Protein AF-A0A7Y4C2F6-F1 (afdb_monomer)

Mean predicted aligned error: 6.27 Å

Radius of gyration: 14.63 Å; Cα contacts (8 Å, |Δi|>4): 208; chains: 1; bounding box: 46×34×41 Å

Solvent-accessible surface area (backbone atoms only — not comparable to full-atom values): 7487 Å² total; per-residue (Å²): 112,49,20,64,49,8,32,52,36,36,67,29,96,86,58,30,43,40,13,22,10,31,39,57,50,38,24,89,56,66,64,58,51,72,65,39,38,65,39,26,62,62,20,31,97,32,53,20,77,97,28,25,26,15,17,50,52,30,38,35,59,64,59,70,42,70,67,60,34,51,51,40,48,52,54,48,21,72,74,54,77,39,58,36,25,81,66,30,70,75,45,94,62,50,69,53,53,51,16,20,49,29,31,48,63,43,45,83,75,48,81,77,51,60,76,78,42,63,69,60,49,59,56,43,59,63,48,42,55,77,36,40,83,71,81,74,79,71,77,83,127

Secondary structure (DSSP, 8-state):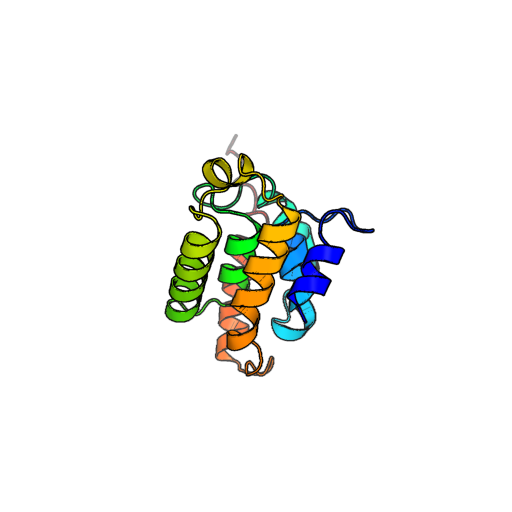
-HHHHHHHHBTSTT-B-HHHHHHHHHHHHH---HHHHHHGGGGGGGTSGGGB-HHHHHHHHHH--HHHHHHHHHHHHHHHS-SBHHHHTTSSS-HHHHHHHHHHHHGGGTTT--TT-HHHHHHHHHHHHHHSPPP--PPP-

Structure (mmCIF, N/CA/C/O backbone):
data_AF-A0A7Y4C2F6-F1
#
_entry.id   AF-A0A7Y4C2F6-F1
#
loop_
_atom_site.group_PDB
_atom_site.id
_atom_site.type_symbol
_atom_site.label_atom_id
_atom_site.label_alt_id
_atom_site.label_comp_id
_atom_site.label_asym_id
_atom_site.label_entity_id
_atom_site.label_seq_id
_atom_site.pdbx_PDB_ins_code
_atom_site.Cartn_x
_atom_site.Cartn_y
_atom_site.Cartn_z
_atom_site.occupancy
_atom_site.B_iso_or_equiv
_atom_site.auth_seq_id
_atom_site.auth_comp_id
_atom_site.auth_asym_id
_atom_site.auth_atom_id
_atom_site.pdbx_PDB_model_num
ATOM 1 N N . MET A 1 1 ? -8.280 -15.237 -1.600 1.00 86.19 1 MET A N 1
ATOM 2 C CA . MET A 1 1 ? -8.562 -13.898 -1.047 1.00 86.19 1 MET A CA 1
ATOM 3 C C . MET A 1 1 ? -7.257 -13.212 -0.712 1.00 86.19 1 MET A C 1
ATOM 5 O O . MET A 1 1 ? -6.539 -13.663 0.184 1.00 86.19 1 MET A O 1
ATOM 9 N N . LYS A 1 2 ? -6.957 -12.138 -1.437 1.00 93.94 2 LYS A N 1
ATOM 10 C CA . LYS A 1 2 ? -5.720 -11.362 -1.297 1.00 93.94 2 LYS A CA 1
ATOM 11 C C . LYS A 1 2 ? -5.589 -10.688 0.065 1.00 93.94 2 LYS A C 1
ATOM 13 O O . LYS A 1 2 ? -4.483 -10.590 0.584 1.00 93.94 2 LYS A O 1
ATOM 18 N N . SER A 1 3 ? -6.709 -10.355 0.705 1.00 96.44 3 SER A N 1
ATOM 19 C CA . SER A 1 3 ? -6.760 -9.841 2.081 1.00 96.44 3 SER A CA 1
ATOM 20 C C . SER A 1 3 ? -6.035 -10.732 3.097 1.00 96.44 3 SER A C 1
ATOM 22 O O . SER A 1 3 ? -5.138 -10.269 3.800 1.00 96.44 3 SER A O 1
ATOM 24 N N . LYS A 1 4 ? -6.363 -12.031 3.141 1.00 97.12 4 LYS A N 1
ATOM 25 C CA . LYS A 1 4 ? -5.725 -13.007 4.045 1.00 97.12 4 LYS A CA 1
ATOM 26 C C . LYS A 1 4 ? -4.244 -13.199 3.724 1.00 97.12 4 LYS A C 1
ATOM 28 O O . LYS A 1 4 ? -3.431 -13.342 4.632 1.00 97.12 4 LYS A O 1
ATOM 33 N N . GLN A 1 5 ? -3.899 -13.201 2.438 1.00 97.12 5 GLN A N 1
ATOM 34 C CA . GLN A 1 5 ? -2.524 -13.385 1.988 1.00 97.12 5 GLN A CA 1
ATOM 35 C C . GLN A 1 5 ? -1.643 -12.183 2.362 1.00 97.12 5 GLN A C 1
ATOM 37 O O . GLN A 1 5 ? -0.596 -12.371 2.974 1.00 97.12 5 GLN A O 1
ATOM 42 N N . ALA A 1 6 ? -2.101 -10.957 2.093 1.00 97.75 6 ALA A N 1
ATOM 43 C CA . ALA A 1 6 ? -1.409 -9.734 2.497 1.00 97.75 6 ALA A CA 1
ATOM 44 C C . ALA A 1 6 ? -1.256 -9.661 4.020 1.00 97.75 6 ALA A C 1
ATOM 46 O O . ALA A 1 6 ? -0.163 -9.423 4.529 1.00 97.75 6 ALA A O 1
ATOM 47 N N . ALA A 1 7 ? -2.327 -9.955 4.765 1.00 97.56 7 ALA A N 1
ATOM 48 C CA . ALA A 1 7 ? -2.265 -10.000 6.218 1.00 97.56 7 ALA A CA 1
ATOM 49 C C . ALA A 1 7 ? -1.241 -11.024 6.720 1.00 97.56 7 ALA A C 1
ATOM 51 O O . ALA A 1 7 ? -0.579 -10.736 7.706 1.00 97.56 7 ALA A O 1
ATOM 52 N N . LYS A 1 8 ? -1.077 -12.183 6.065 1.00 97.94 8 LYS A N 1
ATOM 53 C CA . LYS A 1 8 ? -0.061 -13.189 6.423 1.00 97.94 8 LYS A CA 1
ATOM 54 C C . LYS A 1 8 ? 1.365 -12.690 6.170 1.00 97.94 8 LYS A C 1
ATOM 56 O O . LYS A 1 8 ? 2.227 -12.917 7.011 1.00 97.94 8 LYS A O 1
ATOM 61 N N . TYR A 1 9 ? 1.605 -12.011 5.048 1.00 98.12 9 TYR A N 1
ATOM 62 C CA . TYR A 1 9 ? 2.923 -11.458 4.720 1.00 98.12 9 TYR A CA 1
ATOM 63 C C . TYR A 1 9 ? 3.358 -10.353 5.687 1.00 98.12 9 TYR A C 1
ATOM 65 O O . TYR A 1 9 ? 4.545 -10.229 5.980 1.00 98.12 9 TYR A O 1
ATOM 73 N N . PHE A 1 10 ? 2.417 -9.568 6.219 1.00 97.88 10 PHE A N 1
ATOM 74 C CA . PHE A 1 10 ? 2.731 -8.510 7.177 1.00 97.88 10 PHE A CA 1
ATOM 75 C C . PHE A 1 10 ? 3.346 -9.068 8.469 1.00 97.88 10 PHE A C 1
ATOM 77 O O . PHE A 1 10 ? 2.695 -9.820 9.207 1.00 97.88 10 PHE A O 1
ATOM 84 N N . HIS A 1 11 ? 4.599 -8.680 8.734 1.00 96.06 11 HIS A N 1
ATOM 85 C CA . HIS A 1 11 ? 5.447 -9.250 9.788 1.00 96.06 11 HIS A CA 1
ATOM 86 C C . HIS A 1 11 ? 5.421 -10.794 9.786 1.00 96.06 11 HIS A C 1
ATOM 88 O O . HIS A 1 11 ? 5.381 -11.421 10.844 1.00 96.06 11 HIS A O 1
ATOM 94 N N . GLY A 1 12 ? 5.340 -11.389 8.590 1.00 96.00 12 GLY A N 1
ATOM 95 C CA . GLY A 1 12 ? 5.452 -12.827 8.366 1.00 96.00 12 GLY A CA 1
ATOM 96 C C . GLY A 1 12 ? 6.910 -13.285 8.363 1.00 96.00 12 GLY A C 1
ATOM 97 O O . GLY A 1 12 ? 7.777 -12.624 8.930 1.00 96.00 12 GLY A O 1
ATOM 98 N N . GLU A 1 13 ? 7.181 -14.401 7.691 1.00 95.19 13 GLU A N 1
ATOM 99 C CA . GLU A 1 13 ? 8.512 -15.021 7.620 1.00 95.19 13 GLU A CA 1
ATOM 100 C C . GLU A 1 13 ? 9.581 -14.066 7.068 1.00 95.19 13 GLU A C 1
ATOM 102 O O . GLU A 1 13 ? 10.681 -13.975 7.604 1.00 95.19 13 GLU A O 1
ATOM 107 N N . GLU A 1 14 ? 9.232 -13.281 6.051 1.00 94.56 14 GLU A N 1
ATOM 108 C CA . GLU A 1 14 ? 10.133 -12.329 5.404 1.00 94.56 14 GLU A CA 1
ATOM 109 C C . GLU A 1 14 ? 10.222 -10.974 6.130 1.00 94.56 14 GLU A C 1
ATOM 111 O O . GLU A 1 14 ? 10.965 -10.089 5.704 1.00 94.56 14 GLU A O 1
ATOM 116 N N . GLY A 1 15 ? 9.452 -10.773 7.207 1.00 96.25 15 GLY A N 1
ATOM 117 C CA . GLY A 1 15 ? 9.473 -9.533 7.991 1.00 96.25 15 GLY A CA 1
ATOM 118 C C . GLY A 1 15 ? 8.915 -8.304 7.261 1.00 96.25 15 GLY A C 1
ATOM 119 O O . GLY A 1 15 ? 9.272 -7.175 7.594 1.00 96.25 15 GLY A O 1
ATOM 120 N N . TYR A 1 16 ? 8.044 -8.496 6.267 1.00 98.00 16 TYR A N 1
ATOM 121 C CA . TYR A 1 16 ? 7.532 -7.403 5.441 1.00 98.00 16 TYR A CA 1
ATOM 122 C C . TYR A 1 16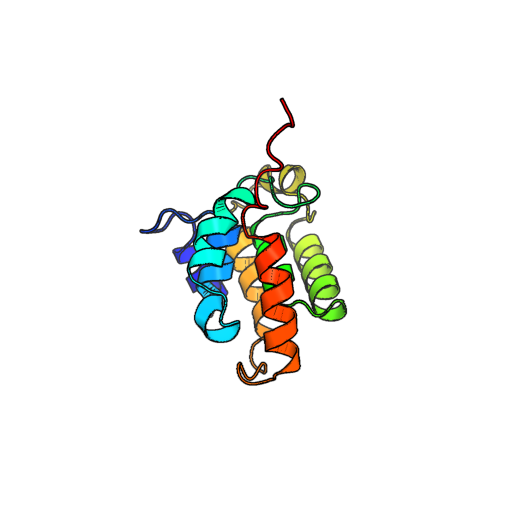 ? 6.735 -6.354 6.223 1.00 98.00 16 TYR A C 1
ATOM 124 O O . TYR A 1 16 ? 5.891 -6.677 7.065 1.00 98.00 16 TYR A O 1
ATOM 132 N N . ASN A 1 17 ? 6.937 -5.084 5.861 1.00 97.50 17 ASN A N 1
ATOM 133 C CA . ASN A 1 17 ? 6.107 -3.977 6.329 1.00 97.50 17 ASN A CA 1
ATOM 134 C C . ASN A 1 17 ? 4.726 -3.952 5.630 1.00 97.50 17 ASN A C 1
ATOM 136 O O . ASN A 1 17 ? 4.403 -4.799 4.794 1.00 97.50 17 ASN A O 1
ATOM 140 N N . CYS A 1 18 ? 3.896 -2.956 5.956 1.00 97.31 18 CYS A N 1
ATOM 141 C CA . CYS A 1 18 ? 2.543 -2.830 5.410 1.00 97.31 18 CYS A CA 1
ATOM 142 C C . CYS A 1 18 ? 2.481 -2.659 3.880 1.00 97.31 18 CYS A C 1
ATOM 144 O O . CYS A 1 18 ? 1.613 -3.257 3.251 1.00 97.31 18 CYS A O 1
ATOM 146 N N . ALA A 1 19 ? 3.392 -1.892 3.275 1.00 97.69 19 ALA A N 1
ATOM 147 C CA . ALA A 1 19 ? 3.446 -1.705 1.825 1.00 97.69 19 ALA A CA 1
ATOM 148 C C . ALA A 1 19 ? 3.923 -2.980 1.115 1.00 97.69 19 ALA A C 1
ATOM 150 O O . ALA A 1 19 ? 3.281 -3.471 0.187 1.00 97.69 19 ALA A O 1
ATOM 151 N N . GLN A 1 20 ? 5.017 -3.563 1.607 1.00 98.12 20 GLN A N 1
ATOM 152 C CA . GLN A 1 20 ? 5.615 -4.777 1.054 1.00 98.12 20 GLN A CA 1
ATOM 153 C C . GLN A 1 20 ? 4.641 -5.956 1.079 1.00 98.12 20 GLN A C 1
ATOM 155 O O . GLN A 1 20 ? 4.533 -6.685 0.098 1.00 98.12 20 GLN A O 1
ATOM 160 N N . ALA A 1 21 ? 3.885 -6.111 2.168 1.00 98.38 21 ALA A N 1
ATOM 161 C CA . ALA A 1 21 ? 2.906 -7.180 2.313 1.00 98.38 21 ALA A CA 1
ATOM 162 C C . ALA A 1 21 ? 1.790 -7.119 1.252 1.00 98.38 21 ALA A C 1
ATOM 164 O O . ALA A 1 21 ? 1.403 -8.153 0.703 1.00 98.38 21 ALA A O 1
ATOM 165 N N . VAL A 1 22 ? 1.296 -5.916 0.929 1.00 97.94 22 VAL A N 1
ATOM 166 C CA . VAL A 1 22 ? 0.281 -5.715 -0.120 1.00 97.94 22 VAL A CA 1
ATOM 167 C C . VAL A 1 22 ? 0.878 -5.952 -1.508 1.00 97.94 22 VAL A C 1
ATOM 169 O O . VAL A 1 22 ? 0.300 -6.709 -2.288 1.00 97.94 22 VAL A O 1
ATOM 172 N N . LEU A 1 23 ? 2.057 -5.388 -1.803 1.00 96.44 23 LEU A N 1
ATOM 173 C CA . LEU A 1 23 ? 2.746 -5.623 -3.080 1.00 96.44 23 LEU A CA 1
ATOM 174 C C . LEU A 1 23 ? 3.016 -7.114 -3.307 1.00 96.44 23 LEU A C 1
ATOM 176 O O . LEU A 1 23 ? 2.718 -7.637 -4.379 1.00 96.44 23 LEU A O 1
ATOM 180 N N . LYS A 1 24 ? 3.506 -7.821 -2.282 1.00 97.12 24 LYS A N 1
ATOM 181 C CA . LYS A 1 24 ? 3.785 -9.257 -2.356 1.00 97.12 24 LYS A CA 1
ATOM 182 C C . LYS A 1 24 ? 2.522 -10.078 -2.591 1.00 97.12 24 LYS A C 1
ATOM 184 O O . LYS A 1 24 ? 2.538 -10.998 -3.404 1.00 97.12 24 LYS A O 1
ATOM 189 N N . ALA A 1 25 ? 1.413 -9.730 -1.937 1.00 97.00 25 ALA A N 1
ATOM 190 C CA . ALA A 1 25 ? 0.138 -10.409 -2.157 1.00 97.00 25 ALA A CA 1
ATOM 191 C C . ALA A 1 25 ? -0.342 -10.297 -3.608 1.00 97.00 25 ALA A C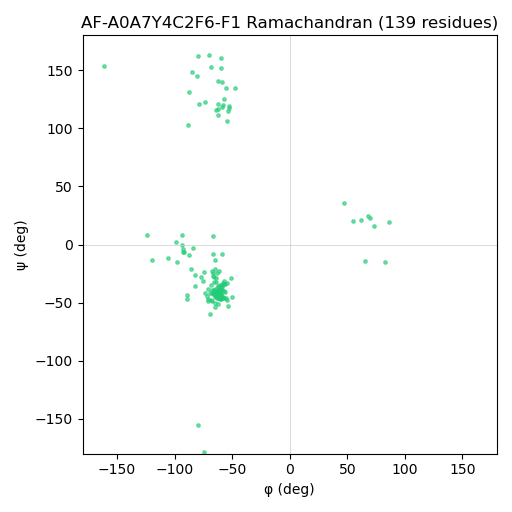 1
ATOM 193 O O . ALA A 1 25 ? -0.920 -11.250 -4.127 1.00 97.00 25 ALA A O 1
ATOM 194 N N . TYR A 1 26 ? -0.076 -9.173 -4.272 1.00 94.56 26 TYR A N 1
ATOM 195 C CA . TYR A 1 26 ? -0.495 -8.919 -5.650 1.00 94.56 26 TYR A CA 1
ATOM 196 C C . TYR A 1 26 ? 0.574 -9.162 -6.708 1.00 94.56 26 TYR A C 1
ATOM 198 O O . TYR A 1 26 ? 0.281 -8.988 -7.885 1.00 94.56 26 TYR A O 1
ATOM 206 N N . GLN A 1 27 ? 1.767 -9.615 -6.329 1.00 92.88 27 GLN A N 1
ATOM 207 C CA . GLN A 1 27 ? 2.898 -9.769 -7.239 1.00 92.88 27 GLN A CA 1
ATOM 208 C C . GLN A 1 27 ? 2.555 -10.540 -8.521 1.00 92.88 27 GLN A C 1
ATOM 210 O O . GLN A 1 27 ? 2.909 -10.106 -9.611 1.00 92.88 27 GLN A O 1
ATOM 215 N N . SER A 1 28 ? 1.836 -11.660 -8.408 1.00 89.50 28 SER A N 1
ATOM 216 C CA . SER A 1 28 ? 1.430 -12.473 -9.562 1.00 89.50 28 SER A CA 1
ATOM 217 C C . SER A 1 28 ? 0.429 -11.773 -10.487 1.00 89.50 28 SER A C 1
ATOM 219 O O . SER A 1 28 ? 0.361 -12.107 -11.660 1.00 89.50 28 SER A O 1
ATOM 221 N N . ASN A 1 29 ? -0.367 -10.840 -9.958 1.00 88.62 29 ASN A N 1
ATOM 222 C CA . ASN A 1 29 ? -1.412 -10.124 -10.694 1.00 88.62 29 ASN A CA 1
ATOM 223 C C . ASN A 1 29 ? -0.862 -8.852 -11.347 1.00 88.62 29 ASN A C 1
ATOM 225 O O . ASN A 1 29 ? -1.154 -8.563 -12.498 1.00 88.62 29 ASN A O 1
ATOM 229 N N . SER A 1 30 ? -0.052 -8.094 -10.610 1.00 84.19 30 SER A N 1
ATOM 230 C CA . SER A 1 30 ? 0.529 -6.835 -11.080 1.00 84.19 30 SER A CA 1
ATOM 231 C C . SER A 1 30 ? 1.823 -7.040 -11.871 1.00 84.19 30 SER A C 1
ATOM 233 O O . SER A 1 30 ? 2.255 -6.170 -12.625 1.00 84.19 30 SER A O 1
ATOM 235 N N . GLY A 1 31 ? 2.483 -8.185 -11.687 1.00 85.69 31 GLY A N 1
ATOM 236 C CA . GLY A 1 31 ? 3.820 -8.463 -12.203 1.00 85.69 31 GLY A CA 1
ATOM 237 C C . GLY A 1 31 ? 4.897 -7.527 -11.642 1.00 85.69 31 GLY A C 1
ATOM 238 O O . GLY A 1 31 ? 5.941 -7.365 -12.270 1.00 85.69 31 GLY A O 1
ATOM 239 N N . MET A 1 32 ? 4.642 -6.901 -10.486 1.00 87.06 32 MET A N 1
ATOM 240 C CA . MET A 1 32 ? 5.640 -6.100 -9.773 1.00 87.06 32 MET A CA 1
ATOM 241 C C . MET A 1 32 ? 6.889 -6.940 -9.504 1.00 87.06 32 MET A C 1
ATOM 243 O O . MET A 1 32 ? 6.808 -8.094 -9.068 1.00 87.06 32 MET A O 1
ATOM 247 N N . SER A 1 33 ? 8.054 -6.363 -9.758 1.00 91.06 33 SER A N 1
ATOM 248 C CA . SER A 1 33 ? 9.318 -7.056 -9.571 1.00 91.06 33 SER A CA 1
ATOM 249 C C . SER A 1 33 ? 9.601 -7.313 -8.086 1.00 91.06 33 SER A C 1
ATOM 251 O O . SER A 1 33 ? 9.181 -6.570 -7.193 1.00 91.06 33 SER A O 1
ATOM 253 N N . GLU A 1 34 ? 10.371 -8.367 -7.802 1.00 93.12 34 GLU A N 1
ATOM 254 C CA . GLU A 1 34 ? 10.894 -8.610 -6.449 1.00 93.12 34 GLU A CA 1
ATOM 255 C C . GLU A 1 34 ? 11.703 -7.419 -5.923 1.00 93.12 34 GLU A C 1
ATOM 257 O O . GLU A 1 34 ? 11.664 -7.119 -4.729 1.00 93.12 34 GLU A O 1
ATOM 262 N N . LEU A 1 35 ? 12.411 -6.709 -6.808 1.00 92.12 35 LEU A N 1
ATOM 263 C CA . LEU A 1 35 ? 13.176 -5.525 -6.437 1.00 92.12 35 LEU A CA 1
ATOM 264 C C . LEU A 1 35 ? 12.255 -4.413 -5.921 1.00 92.12 35 LEU A C 1
ATOM 266 O O . LEU A 1 35 ? 12.550 -3.829 -4.878 1.00 92.12 35 LEU A O 1
ATOM 270 N N . THR A 1 36 ? 11.119 -4.172 -6.578 1.00 91.25 36 THR A N 1
ATOM 271 C CA . THR A 1 36 ? 10.104 -3.199 -6.140 1.00 91.25 36 THR A CA 1
ATOM 272 C C . THR A 1 36 ? 9.568 -3.552 -4.753 1.00 91.25 36 THR A C 1
ATOM 274 O O . THR A 1 36 ? 9.531 -2.708 -3.858 1.00 91.25 36 THR A O 1
ATOM 277 N N . ILE A 1 37 ? 9.225 -4.825 -4.528 1.00 95.25 37 ILE A N 1
ATOM 278 C CA . ILE A 1 37 ? 8.726 -5.307 -3.231 1.00 95.25 37 ILE A CA 1
ATOM 279 C C . ILE A 1 37 ? 9.781 -5.114 -2.136 1.00 95.25 37 ILE A C 1
ATOM 281 O O . ILE A 1 37 ? 9.468 -4.661 -1.037 1.00 95.25 37 ILE A O 1
ATOM 285 N N . ARG A 1 38 ? 11.051 -5.421 -2.410 1.00 94.06 38 ARG A N 1
ATOM 286 C CA . ARG A 1 38 ? 12.137 -5.209 -1.441 1.00 94.06 38 ARG A CA 1
ATOM 287 C C . ARG A 1 38 ? 12.408 -3.725 -1.186 1.00 94.06 38 ARG A C 1
ATOM 289 O O . ARG A 1 38 ? 12.689 -3.351 -0.051 1.00 94.06 38 ARG A O 1
ATOM 296 N N . SER A 1 39 ? 12.273 -2.879 -2.202 1.00 93.38 39 SER A N 1
ATOM 297 C CA . SER A 1 39 ? 12.538 -1.437 -2.099 1.00 93.38 39 SER A CA 1
ATOM 298 C C . SER A 1 39 ? 11.432 -0.685 -1.352 1.00 93.38 39 SER A C 1
ATOM 300 O O . SER A 1 39 ? 11.707 0.304 -0.679 1.00 93.38 39 SER A O 1
ATOM 302 N N . ALA A 1 40 ? 10.209 -1.225 -1.312 1.00 94.31 40 ALA A N 1
ATOM 303 C CA . ALA A 1 40 ? 9.081 -0.657 -0.568 1.00 94.31 40 ALA A CA 1
ATOM 304 C C . ALA A 1 40 ? 9.235 -0.662 0.977 1.00 94.31 40 ALA A C 1
ATOM 306 O O . ALA A 1 40 ? 8.308 -0.291 1.706 1.00 94.31 40 ALA A O 1
ATOM 307 N N . THR A 1 41 ? 10.409 -1.021 1.515 1.00 94.12 41 THR A N 1
ATOM 308 C CA . THR A 1 41 ? 10.770 -0.777 2.927 1.00 94.12 41 THR A CA 1
ATOM 309 C C . THR A 1 41 ? 10.615 0.699 3.314 1.00 94.12 41 THR A C 1
ATOM 311 O O . THR A 1 41 ? 10.180 0.998 4.430 1.00 94.12 41 THR A O 1
ATOM 314 N N . VAL A 1 42 ? 10.871 1.611 2.369 1.00 91.88 42 VAL A N 1
ATOM 315 C CA . VAL A 1 42 ? 10.765 3.068 2.546 1.00 91.88 42 VAL A CA 1
ATOM 316 C C . VAL A 1 42 ? 9.340 3.557 2.811 1.00 91.88 42 VAL A C 1
ATOM 318 O O . VAL A 1 42 ? 9.165 4.609 3.411 1.00 91.88 42 VAL A O 1
ATOM 321 N N . ALA A 1 43 ? 8.314 2.784 2.445 1.00 93.69 43 ALA A N 1
ATOM 322 C CA . ALA A 1 43 ? 6.906 3.148 2.620 1.00 93.69 43 ALA A CA 1
ATOM 323 C C . ALA A 1 43 ? 6.290 2.625 3.940 1.00 93.69 43 ALA A C 1
ATOM 325 O O . ALA A 1 43 ? 5.081 2.722 4.163 1.00 93.69 43 ALA A O 1
ATOM 326 N N . GLY A 1 44 ? 7.104 2.064 4.841 1.00 91.62 44 GLY A N 1
ATOM 327 C CA . GLY A 1 44 ? 6.661 1.531 6.132 1.00 91.62 44 GLY A CA 1
ATOM 328 C C . GLY A 1 44 ? 6.569 2.579 7.248 1.00 91.62 44 GLY A C 1
ATOM 329 O O . GLY A 1 44 ? 7.356 3.525 7.316 1.00 91.62 44 GLY A O 1
ATOM 330 N N . GLY A 1 45 ? 5.633 2.390 8.185 1.00 90.25 45 GLY A N 1
ATOM 331 C CA . GLY A 1 45 ? 5.545 3.208 9.405 1.00 90.25 45 GLY A CA 1
ATOM 332 C C . GLY A 1 45 ? 5.097 4.658 9.180 1.00 90.25 45 GLY A C 1
ATOM 333 O O . GLY A 1 45 ? 5.387 5.515 10.008 1.00 90.25 45 GLY A O 1
ATOM 334 N N . GLY A 1 46 ? 4.398 4.930 8.072 1.00 92.06 46 GLY A N 1
ATOM 335 C CA . GLY A 1 46 ? 3.931 6.275 7.712 1.00 92.06 46 GLY A CA 1
ATOM 336 C C . GLY A 1 46 ? 4.951 7.117 6.953 1.00 92.06 46 GLY A C 1
ATOM 337 O O . GLY A 1 46 ? 4.830 8.334 6.934 1.00 92.06 46 GLY A O 1
ATOM 338 N N . ARG A 1 47 ? 5.956 6.473 6.350 1.00 93.94 47 ARG A N 1
ATOM 339 C CA . ARG A 1 47 ? 6.980 7.115 5.513 1.00 93.94 47 ARG A CA 1
ATOM 340 C C . ARG A 1 47 ? 6.650 7.119 4.020 1.00 93.94 47 ARG A C 1
ATOM 342 O O . ARG A 1 47 ? 7.436 7.628 3.230 1.00 93.94 47 ARG A O 1
ATOM 349 N N . ALA A 1 48 ? 5.507 6.553 3.629 1.00 93.50 48 ALA A N 1
ATOM 350 C CA . ALA A 1 48 ? 5.013 6.730 2.271 1.00 93.50 48 ALA A CA 1
ATOM 351 C C . ALA A 1 48 ? 4.779 8.223 1.987 1.00 93.50 48 ALA A C 1
ATOM 353 O O . ALA A 1 48 ? 4.634 9.028 2.915 1.00 93.50 48 ALA A O 1
ATOM 354 N N . LYS A 1 49 ? 4.724 8.573 0.700 1.00 89.31 49 LYS A N 1
ATOM 355 C CA . LYS A 1 49 ? 4.500 9.941 0.228 1.00 89.31 49 LYS A CA 1
ATOM 356 C C . LYS A 1 49 ? 3.328 10.596 0.965 1.00 89.31 49 LYS A C 1
ATOM 358 O O . LYS A 1 49 ? 2.303 9.961 1.218 1.00 89.31 49 LYS A O 1
ATOM 363 N N . ASP A 1 50 ? 3.524 11.843 1.386 1.00 91.38 50 ASP A N 1
ATOM 364 C CA . ASP A 1 50 ? 2.563 12.641 2.159 1.00 91.38 50 ASP A CA 1
ATOM 365 C C . ASP A 1 50 ? 2.062 11.989 3.465 1.00 91.38 50 ASP A C 1
ATOM 367 O O . ASP A 1 50 ? 0.996 12.347 3.972 1.00 91.38 50 ASP A O 1
ATOM 371 N N . GLY A 1 51 ? 2.786 11.009 4.017 1.00 94.38 51 GLY A N 1
ATOM 372 C CA . GLY A 1 51 ? 2.405 10.302 5.243 1.00 94.38 51 GLY A CA 1
ATOM 373 C C . GLY A 1 51 ? 1.242 9.316 5.076 1.00 94.38 51 GLY A C 1
ATOM 374 O O . GLY A 1 51 ? 0.637 8.897 6.071 1.00 94.38 51 GLY A O 1
ATOM 375 N N . VAL A 1 52 ? 0.902 8.949 3.836 1.00 96.56 52 VAL A N 1
ATOM 376 C CA . VAL A 1 52 ? -0.166 7.986 3.531 1.00 96.56 52 VAL A CA 1
ATOM 377 C C . VAL A 1 52 ? 0.133 6.620 4.172 1.00 96.56 52 VAL A C 1
ATOM 379 O O . VAL A 1 52 ? 1.280 6.241 4.424 1.00 96.56 52 VAL A O 1
ATOM 382 N N . CYS A 1 53 ? -0.911 5.859 4.498 1.00 97.44 53 CYS A N 1
ATOM 383 C CA . CY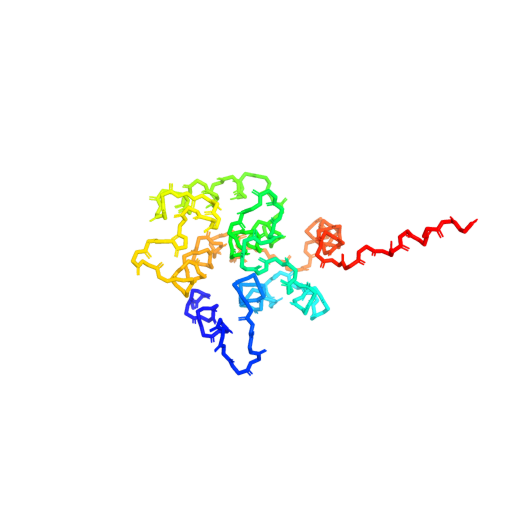S A 1 53 ? -0.774 4.478 4.943 1.00 97.44 53 CYS A CA 1
ATOM 384 C C . CYS A 1 53 ? -0.023 3.646 3.892 1.00 97.44 53 CYS A C 1
ATOM 386 O O . CYS A 1 53 ? -0.456 3.555 2.748 1.00 97.44 53 CYS A O 1
ATOM 388 N N . GLY A 1 54 ? 1.064 2.975 4.286 1.00 97.12 54 GLY A N 1
ATOM 389 C CA . GLY A 1 54 ? 1.879 2.187 3.354 1.00 97.12 54 GLY A CA 1
ATOM 390 C C . GLY A 1 54 ? 1.097 1.087 2.623 1.00 97.12 54 GLY A C 1
ATOM 391 O O . GLY A 1 54 ? 1.360 0.832 1.453 1.00 97.12 54 GLY A O 1
ATOM 392 N N . ALA A 1 55 ? 0.092 0.486 3.270 1.00 97.94 55 ALA A N 1
ATOM 393 C 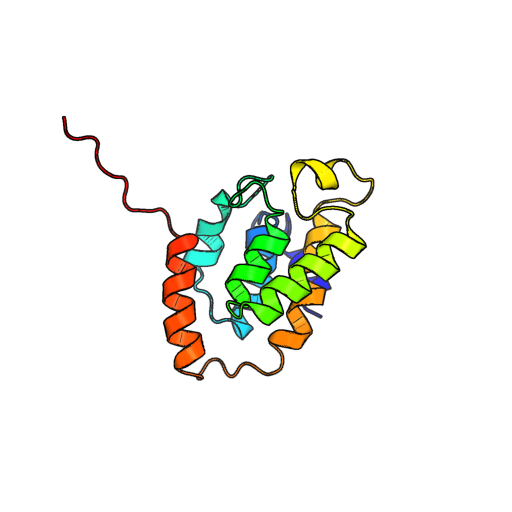CA . ALA A 1 55 ? -0.776 -0.505 2.630 1.00 97.94 55 ALA A CA 1
ATOM 394 C C . ALA A 1 55 ? -1.641 0.109 1.512 1.00 97.94 55 ALA A C 1
ATOM 396 O O . ALA A 1 55 ? -1.756 -0.472 0.435 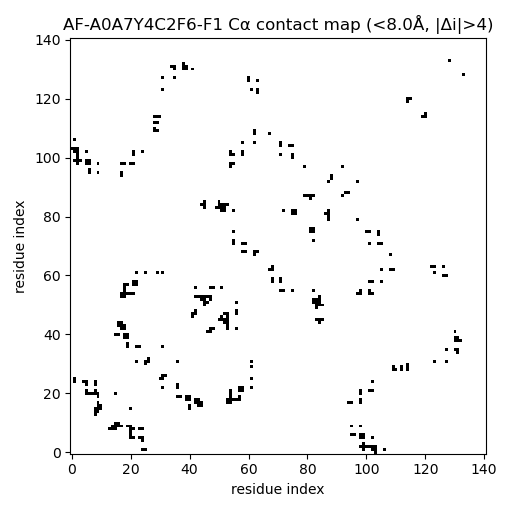1.00 97.94 55 ALA A O 1
ATOM 397 N N . LEU A 1 56 ? -2.214 1.294 1.753 1.00 97.75 56 LEU A N 1
ATOM 398 C CA . LEU A 1 56 ? -2.999 2.029 0.758 1.00 97.75 56 LEU A CA 1
ATOM 399 C C . LEU A 1 56 ? -2.110 2.557 -0.374 1.00 97.75 56 LEU A C 1
ATOM 401 O O . LEU A 1 56 ? -2.460 2.433 -1.541 1.00 97.75 56 LEU A O 1
ATOM 405 N N . TYR A 1 57 ? -0.935 3.084 -0.037 1.00 96.69 57 TYR A N 1
ATOM 406 C CA . TYR A 1 57 ? 0.032 3.549 -1.025 1.00 96.69 57 TYR A CA 1
ATOM 407 C C . TYR A 1 57 ? 0.468 2.418 -1.970 1.00 96.69 57 TYR A C 1
ATOM 409 O O . TYR A 1 57 ? 0.482 2.583 -3.185 1.00 96.69 57 TYR A O 1
ATOM 417 N N . ALA A 1 58 ? 0.734 1.222 -1.433 1.00 96.31 58 ALA A N 1
ATOM 418 C CA . ALA A 1 58 ? 1.008 0.039 -2.246 1.00 96.31 58 ALA A CA 1
ATOM 419 C C . ALA A 1 58 ? -0.165 -0.333 -3.169 1.00 96.31 58 ALA A C 1
ATOM 421 O O . ALA A 1 58 ? 0.065 -0.641 -4.337 1.00 96.31 58 ALA A O 1
ATOM 422 N N . ALA A 1 59 ? -1.408 -0.276 -2.678 1.00 95.75 59 ALA A N 1
ATOM 423 C CA . ALA A 1 59 ? -2.593 -0.489 -3.509 1.00 95.75 59 ALA A CA 1
ATOM 424 C C . ALA A 1 59 ? -2.653 0.513 -4.673 1.00 95.75 59 ALA A C 1
ATOM 426 O O . ALA A 1 59 ? -2.834 0.114 -5.819 1.00 95.75 59 ALA A O 1
ATOM 427 N N . GLN A 1 60 ? -2.413 1.797 -4.405 1.00 93.62 60 GLN A N 1
ATOM 428 C CA . GLN A 1 60 ? -2.395 2.843 -5.427 1.00 93.62 60 GLN A CA 1
ATOM 429 C C . GLN A 1 60 ? -1.332 2.589 -6.508 1.00 93.62 60 GLN A C 1
ATOM 431 O O . GLN A 1 60 ? -1.635 2.685 -7.698 1.00 93.62 60 GLN A O 1
ATOM 436 N N . ILE A 1 61 ? -0.125 2.174 -6.109 1.00 92.06 61 ILE A N 1
ATOM 437 C CA . ILE A 1 61 ? 0.940 1.783 -7.043 1.00 92.06 61 ILE A CA 1
ATOM 438 C C . ILE A 1 61 ? 0.539 0.577 -7.893 1.00 92.06 61 ILE A C 1
ATOM 440 O O . ILE A 1 61 ? 0.809 0.564 -9.091 1.00 92.06 61 ILE A O 1
ATOM 444 N N . ILE A 1 62 ? -0.135 -0.422 -7.319 1.00 91.62 62 ILE A N 1
ATOM 445 C CA . ILE A 1 62 ? -0.605 -1.588 -8.076 1.00 91.62 62 ILE A CA 1
ATOM 446 C C . ILE A 1 62 ? -1.666 -1.194 -9.115 1.00 91.62 62 ILE A C 1
ATOM 448 O O . ILE A 1 62 ? -1.611 -1.661 -10.257 1.00 91.62 62 ILE A O 1
ATOM 452 N N . LEU A 1 63 ? -2.611 -0.335 -8.729 1.00 89.75 63 LEU A N 1
ATOM 453 C CA . LEU A 1 63 ? -3.725 0.087 -9.577 1.00 89.75 63 LEU A CA 1
ATOM 454 C C . LEU A 1 63 ? -3.240 0.959 -10.733 1.00 89.75 63 LEU A C 1
ATOM 456 O O . LEU A 1 63 ? -3.398 0.574 -11.886 1.00 89.75 63 LEU A O 1
ATOM 460 N N . GLY A 1 64 ? -2.608 2.099 -10.435 1.00 84.69 64 GLY A N 1
ATOM 461 C CA . GLY A 1 64 ? -2.120 3.072 -11.427 1.00 84.69 64 GLY A CA 1
ATOM 462 C C . GLY A 1 64 ? -3.193 3.772 -12.258 1.00 84.69 64 GLY A C 1
ATOM 463 O O . GLY A 1 64 ? -2.892 4.782 -12.883 1.00 84.69 64 GLY A O 1
ATOM 464 N N . ASP A 1 65 ? -4.424 3.267 -12.246 1.00 85.69 65 ASP A N 1
ATOM 465 C CA . ASP A 1 65 ? -5.599 3.948 -12.766 1.00 85.69 65 ASP A CA 1
ATOM 466 C C . ASP A 1 65 ? -6.100 4.999 -11.751 1.00 85.69 65 ASP A C 1
ATOM 468 O O . ASP A 1 65 ? -6.428 4.637 -10.613 1.00 85.69 65 ASP A O 1
ATOM 472 N N . PRO A 1 66 ? -6.175 6.293 -12.122 1.00 87.19 66 PRO A N 1
ATOM 473 C CA . PRO A 1 66 ? -6.570 7.358 -11.204 1.00 87.19 66 PRO A CA 1
ATOM 474 C C . PRO A 1 66 ? -7.966 7.186 -10.590 1.00 87.19 66 PRO A C 1
ATOM 476 O O . PRO A 1 66 ? -8.168 7.551 -9.428 1.00 87.19 66 PRO A O 1
ATOM 479 N N . GLU A 1 67 ? -8.932 6.635 -11.332 1.00 88.81 67 GLU A N 1
ATOM 480 C CA . GLU A 1 67 ? -10.300 6.444 -10.834 1.00 88.81 67 GLU A CA 1
ATOM 481 C C . GLU A 1 67 ? -10.367 5.319 -9.797 1.00 88.81 67 GLU A C 1
ATOM 483 O O . GLU A 1 67 ? -10.953 5.493 -8.719 1.00 88.81 67 GLU A O 1
ATOM 488 N N . ALA A 1 68 ? -9.700 4.196 -10.065 1.00 90.56 68 ALA A N 1
ATOM 489 C CA . ALA A 1 68 ? -9.544 3.096 -9.124 1.00 90.56 68 ALA A CA 1
ATOM 490 C C . ALA A 1 68 ? -8.782 3.540 -7.869 1.00 90.56 68 ALA A C 1
ATOM 492 O O . ALA A 1 68 ? -9.235 3.290 -6.752 1.00 90.56 68 ALA A O 1
ATOM 493 N N . MET A 1 69 ? -7.666 4.261 -8.030 1.00 93.25 69 MET A N 1
ATOM 494 C CA . MET A 1 69 ? -6.882 4.806 -6.914 1.00 93.25 69 MET A CA 1
ATOM 495 C C . MET A 1 69 ? -7.729 5.708 -6.013 1.00 93.25 69 MET A C 1
ATOM 497 O O . MET A 1 69 ? -7.691 5.563 -4.789 1.00 93.25 69 MET A O 1
ATOM 501 N N . LYS A 1 70 ? -8.511 6.616 -6.609 1.00 95.06 70 LYS A N 1
ATOM 502 C CA . LYS A 1 70 ? -9.412 7.515 -5.879 1.00 95.06 70 LYS A CA 1
ATOM 503 C C . LYS A 1 70 ? -10.505 6.740 -5.148 1.00 95.06 70 LYS A C 1
ATOM 505 O O . LYS A 1 70 ? -10.777 7.025 -3.985 1.00 95.06 70 LYS A O 1
ATOM 510 N N . THR A 1 71 ? -11.108 5.754 -5.805 1.00 96.25 71 THR A N 1
ATOM 511 C CA . THR A 1 71 ? -12.172 4.940 -5.203 1.00 96.25 71 THR A CA 1
ATOM 512 C C . THR A 1 71 ? -11.645 4.126 -4.022 1.00 96.25 71 THR A C 1
ATOM 514 O O . THR A 1 71 ? -12.256 4.123 -2.953 1.00 96.25 71 THR A O 1
ATOM 517 N N . VAL A 1 72 ? -10.481 3.490 -4.175 1.00 96.81 72 VAL A N 1
ATOM 518 C CA . VAL A 1 72 ? -9.845 2.712 -3.104 1.00 96.81 72 VAL A CA 1
ATOM 519 C C . VAL A 1 72 ? -9.410 3.605 -1.942 1.00 96.81 72 VAL A C 1
ATOM 521 O O . VAL A 1 72 ? -9.612 3.216 -0.795 1.00 96.81 72 VAL A O 1
ATOM 524 N N . ASP A 1 73 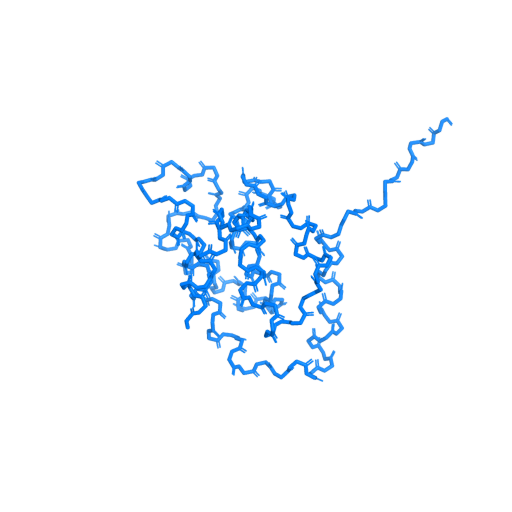? -8.885 4.808 -2.195 1.00 97.44 73 ASP A N 1
ATOM 525 C CA . ASP A 1 73 ? -8.567 5.783 -1.139 1.00 97.44 73 ASP A CA 1
ATOM 526 C C . ASP A 1 73 ? -9.815 6.189 -0.340 1.00 97.44 73 ASP A C 1
ATOM 528 O O . ASP A 1 73 ? -9.808 6.131 0.892 1.00 97.44 73 ASP A O 1
ATOM 532 N N . GLN A 1 74 ? -10.913 6.512 -1.028 1.00 98.00 74 GLN A N 1
ATOM 533 C CA . GLN A 1 74 ? -12.176 6.886 -0.389 1.00 98.00 74 GLN A CA 1
ATOM 534 C C . GLN A 1 74 ? -12.756 5.743 0.446 1.00 98.00 74 GLN A C 1
ATOM 536 O O . GLN A 1 74 ? -13.157 5.954 1.590 1.00 98.00 74 GLN A O 1
ATOM 541 N N . GLN A 1 75 ? -12.777 4.525 -0.099 1.00 98.06 75 GLN A N 1
ATOM 542 C CA . GLN A 1 75 ? -13.272 3.346 0.613 1.00 98.06 75 GLN A CA 1
ATOM 543 C C . GLN A 1 75 ? -12.386 2.990 1.807 1.00 98.06 75 GLN A C 1
ATOM 545 O O . GLN A 1 75 ? -12.898 2.649 2.871 1.00 98.06 75 GLN A O 1
ATOM 550 N N . PHE A 1 76 ? -11.065 3.097 1.657 1.00 97.38 76 PHE A N 1
ATOM 551 C CA . PHE A 1 76 ? -10.131 2.879 2.753 1.00 97.38 76 PHE A CA 1
ATOM 552 C C . PHE A 1 76 ? -10.374 3.900 3.864 1.00 97.38 76 PHE A C 1
ATOM 554 O O . PHE A 1 76 ? -10.610 3.511 5.002 1.00 97.38 76 PHE A O 1
ATOM 561 N N . THR A 1 77 ? -10.426 5.187 3.518 1.00 96.69 77 THR A N 1
ATOM 562 C CA . THR A 1 77 ? -10.688 6.284 4.458 1.00 96.69 77 THR A CA 1
ATOM 563 C C . THR A 1 77 ? -12.032 6.130 5.166 1.00 96.69 77 THR A C 1
ATOM 565 O O . THR A 1 77 ? -12.116 6.376 6.364 1.00 96.69 77 THR A O 1
ATOM 568 N N . ALA A 1 78 ? -13.078 5.677 4.470 1.00 96.44 78 ALA A N 1
ATOM 569 C CA . ALA A 1 78 ? -14.379 5.418 5.084 1.00 96.44 78 ALA A CA 1
ATOM 570 C C . ALA A 1 78 ? -14.334 4.287 6.128 1.00 96.44 78 ALA A C 1
ATOM 572 O O . ALA A 1 78 ? -15.078 4.330 7.104 1.00 96.44 78 ALA A O 1
ATOM 573 N N . LEU A 1 79 ? -13.462 3.288 5.942 1.00 94.19 79 LEU A N 1
ATOM 574 C CA . LEU A 1 79 ? -13.289 2.171 6.877 1.00 94.19 79 LEU A CA 1
ATOM 575 C C . LEU A 1 79 ? -12.367 2.513 8.052 1.00 94.19 79 LEU A C 1
ATOM 577 O O . LEU A 1 79 ? -12.583 2.023 9.156 1.00 94.19 79 LEU A O 1
ATOM 581 N N . THR A 1 80 ? -11.326 3.312 7.820 1.00 93.62 80 THR A N 1
ATOM 582 C CA . THR A 1 80 ? -10.258 3.566 8.804 1.00 93.62 80 THR A CA 1
ATOM 583 C C . THR A 1 80 ? -10.336 4.942 9.460 1.00 93.62 80 THR A C 1
ATOM 585 O O . THR A 1 80 ? -9.610 5.206 10.415 1.00 93.62 80 THR A O 1
ATOM 588 N N . GLY A 1 81 ? -11.169 5.841 8.935 1.00 93.88 81 GLY A N 1
ATOM 589 C CA . GLY A 1 81 ? -11.314 7.232 9.368 1.00 93.88 81 GLY A CA 1
ATOM 590 C C . GLY A 1 81 ? -10.280 8.207 8.786 1.00 93.88 81 GLY A C 1
ATOM 591 O O . GLY A 1 81 ? -10.484 9.414 8.864 1.00 93.88 81 GLY A O 1
ATOM 592 N N . SER A 1 82 ? -9.179 7.725 8.200 1.00 95.31 82 SER A N 1
ATOM 593 C CA . SER A 1 82 ? -8.158 8.553 7.533 1.00 95.31 82 SER A CA 1
ATOM 594 C C . SER A 1 82 ? -7.293 7.707 6.589 1.00 95.31 82 SER A C 1
ATOM 596 O O . SER A 1 82 ? -7.095 6.509 6.806 1.00 95.31 82 SER A O 1
ATOM 598 N N . ASN A 1 83 ? -6.727 8.327 5.553 1.00 96.00 83 ASN A N 1
ATOM 599 C CA . ASN A 1 83 ? -5.693 7.710 4.719 1.00 96.00 83 ASN A CA 1
ATOM 600 C C . ASN A 1 83 ? -4.270 7.928 5.264 1.00 96.00 83 ASN A C 1
ATOM 602 O O . ASN A 1 83 ? -3.320 7.314 4.770 1.00 96.00 83 ASN A O 1
ATOM 606 N N . LYS A 1 84 ? -4.097 8.774 6.288 1.00 96.81 84 LYS A N 1
ATOM 607 C CA . LYS A 1 84 ? -2.795 9.080 6.886 1.00 96.81 84 LYS A CA 1
ATOM 608 C C . LYS A 1 84 ? -2.451 8.083 7.977 1.00 96.81 84 LYS A C 1
ATOM 610 O O . LYS A 1 84 ? -3.222 7.831 8.902 1.00 96.81 84 LYS A O 1
ATOM 615 N N . CYS A 1 85 ? -1.234 7.551 7.908 1.00 95.81 85 CYS A N 1
ATOM 616 C CA . CYS A 1 85 ? -0.755 6.559 8.866 1.00 95.81 85 CYS A CA 1
ATOM 617 C C . CYS A 1 85 ? -0.732 7.108 10.301 1.00 95.81 85 CYS A C 1
ATOM 619 O O . CYS A 1 85 ? -1.069 6.394 11.240 1.00 95.81 85 CYS A O 1
ATOM 621 N N . SER A 1 86 ? -0.351 8.379 10.481 1.00 93.75 86 SER A N 1
ATOM 622 C CA . SER A 1 86 ? -0.299 9.053 11.788 1.00 93.75 86 SER A CA 1
ATOM 623 C C . SER A 1 86 ? -1.627 9.054 12.534 1.00 93.75 86 SER A C 1
ATOM 625 O O . SER A 1 86 ? -1.619 9.024 13.769 1.00 93.75 86 SER A O 1
ATOM 627 N N . ASP A 1 87 ? -2.723 9.075 11.783 1.00 93.00 87 ASP A N 1
ATOM 628 C CA . ASP A 1 87 ? -4.071 9.261 12.299 1.00 93.00 87 ASP A CA 1
ATOM 629 C C . ASP A 1 87 ? -4.669 7.901 12.655 1.00 93.00 87 ASP A C 1
ATOM 631 O O . ASP A 1 87 ? -5.153 7.703 13.766 1.00 93.00 87 ASP A O 1
ATOM 635 N N . ILE A 1 88 ? -4.533 6.925 11.752 1.00 91.94 88 ILE A N 1
ATOM 636 C CA . ILE A 1 88 ? -5.138 5.597 11.919 1.00 91.94 88 ILE A CA 1
ATOM 637 C C . ILE A 1 88 ? -4.321 4.657 12.803 1.00 91.94 88 ILE A C 1
ATOM 639 O O . ILE A 1 88 ? -4.883 3.773 13.441 1.00 91.94 88 ILE A O 1
ATOM 643 N N . LYS A 1 89 ? -2.994 4.835 12.905 1.00 83.12 89 LYS A N 1
ATOM 644 C CA . LYS A 1 89 ? -2.140 3.931 13.705 1.00 83.12 89 LYS A CA 1
ATOM 645 C C . LYS A 1 89 ? -2.438 3.959 15.207 1.00 83.12 89 LYS A C 1
ATOM 647 O O . LYS A 1 89 ? -1.902 3.138 15.940 1.00 83.12 89 LYS A O 1
ATOM 652 N N . LYS A 1 90 ? -3.206 4.953 15.663 1.00 78.69 90 LYS A N 1
ATOM 653 C CA . LYS A 1 90 ? -3.653 5.108 17.053 1.00 78.69 90 LYS A CA 1
ATOM 654 C C . LYS A 1 90 ? -5.023 4.473 17.306 1.00 78.69 90 LYS A C 1
ATOM 656 O O . LYS A 1 90 ? -5.470 4.480 18.446 1.00 78.69 90 LYS A O 1
ATOM 661 N N . SER A 1 91 ? -5.698 3.991 16.261 1.00 78.31 91 SER A N 1
ATOM 662 C CA . SER A 1 91 ? -6.971 3.289 16.406 1.00 78.31 91 SER A CA 1
ATOM 663 C C . SER A 1 91 ? -6.768 1.918 17.060 1.00 78.31 91 SER A C 1
ATOM 665 O O . SER A 1 91 ? -5.653 1.394 17.076 1.00 78.31 91 SER A O 1
ATOM 667 N N . GLU A 1 92 ? -7.847 1.323 17.570 1.00 74.12 92 GLU A N 1
ATOM 668 C CA . GLU A 1 92 ? -7.822 -0.043 18.114 1.00 74.12 92 GLU A CA 1
ATOM 669 C C . GLU A 1 92 ? -7.482 -1.092 17.039 1.00 74.12 92 GLU A C 1
ATOM 671 O O . GLU A 1 92 ? -6.920 -2.145 17.343 1.00 74.12 92 GLU A O 1
ATOM 676 N N . CYS A 1 93 ? -7.754 -0.771 15.770 1.00 74.94 93 CYS A N 1
ATOM 677 C C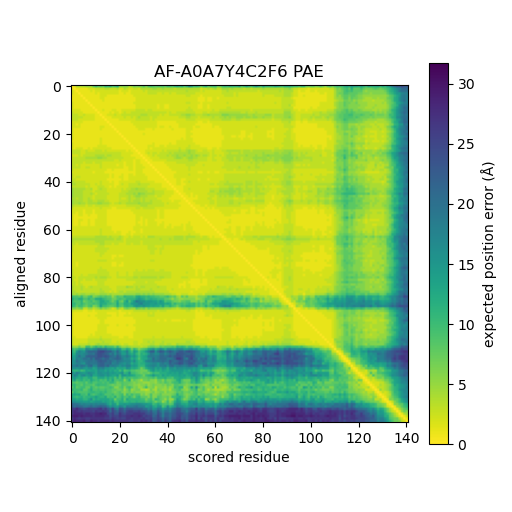A . CYS A 1 93 ? -7.392 -1.578 14.615 1.00 74.94 93 CYS A CA 1
ATOM 678 C C . CYS A 1 93 ? -5.884 -1.486 14.331 1.00 74.94 93 CYS A C 1
ATOM 680 O O . CYS A 1 93 ? -5.317 -0.413 14.104 1.00 74.94 93 CYS A O 1
ATOM 682 N N . GLY A 1 94 ? -5.208 -2.636 14.319 1.00 89.31 94 GLY A N 1
ATOM 683 C CA . GLY A 1 94 ? -3.770 -2.715 14.061 1.00 89.31 94 GLY A CA 1
ATOM 684 C C . GLY A 1 94 ? -3.415 -2.637 12.571 1.00 89.31 94 GLY A C 1
ATOM 685 O O . GLY A 1 94 ? -4.217 -2.961 11.698 1.00 89.31 94 GLY A O 1
ATOM 686 N N . CYS A 1 95 ? -2.148 -2.332 12.254 1.00 95.38 95 CYS A N 1
ATOM 687 C CA . CYS A 1 95 ? -1.644 -2.284 10.869 1.00 95.38 95 CYS A CA 1
ATOM 688 C C . CYS A 1 95 ? -1.955 -3.544 10.039 1.00 95.38 95 CYS A C 1
ATOM 690 O O . CYS A 1 95 ? -2.107 -3.449 8.822 1.00 95.38 95 CYS A O 1
ATOM 692 N N . ARG A 1 96 ? -2.067 -4.716 10.678 1.00 96.12 96 ARG A N 1
ATOM 693 C CA . ARG A 1 96 ? -2.429 -5.975 10.009 1.00 96.12 96 ARG A CA 1
ATOM 694 C C . ARG A 1 96 ? -3.832 -5.919 9.389 1.00 96.12 96 ARG A C 1
ATOM 696 O O . ARG A 1 96 ? -4.031 -6.465 8.306 1.00 96.12 96 ARG A O 1
ATOM 703 N N . GLU A 1 97 ? -4.780 -5.244 10.032 1.00 96.12 97 GLU A N 1
ATOM 704 C CA . GLU A 1 97 ? -6.141 -5.072 9.510 1.00 96.12 97 GLU A CA 1
ATOM 705 C C . GLU A 1 97 ? -6.165 -4.081 8.351 1.00 96.12 97 GLU A C 1
ATOM 707 O O . GLU A 1 97 ? -6.753 -4.368 7.313 1.00 96.12 97 GLU A O 1
ATOM 712 N N . PHE A 1 98 ? -5.429 -2.972 8.449 1.00 96.56 98 PHE A N 1
ATOM 713 C CA . PHE A 1 98 ? -5.280 -2.028 7.336 1.00 96.56 98 PHE A CA 1
ATOM 714 C C . PHE A 1 98 ? -4.662 -2.675 6.095 1.00 96.56 98 PHE A C 1
ATOM 716 O O . PHE A 1 98 ? -5.107 -2.415 4.979 1.00 96.56 98 PHE A O 1
ATOM 723 N N . VAL A 1 99 ? -3.685 -3.567 6.281 1.00 97.88 99 VAL A N 1
ATOM 724 C CA . VAL A 1 99 ? -3.137 -4.393 5.195 1.00 97.88 99 VAL A CA 1
ATOM 725 C C . VAL A 1 99 ? -4.227 -5.265 4.568 1.00 97.88 99 VAL A C 1
ATOM 727 O O . VAL A 1 99 ? -4.344 -5.310 3.343 1.00 97.88 99 VAL A O 1
ATOM 730 N N . ALA A 1 100 ? -5.055 -5.924 5.383 1.00 97.62 100 ALA A N 1
ATOM 731 C CA . ALA A 1 100 ? -6.156 -6.746 4.888 1.00 97.62 100 ALA A CA 1
ATOM 732 C C . ALA A 1 100 ? -7.214 -5.919 4.135 1.00 97.62 100 ALA A C 1
ATOM 734 O O . ALA A 1 100 ? -7.683 -6.358 3.082 1.00 97.62 100 ALA A O 1
ATOM 735 N N . HIS A 1 101 ? -7.570 -4.734 4.642 1.00 97.31 101 HIS A N 1
ATOM 736 C CA . HIS A 1 101 ? -8.524 -3.821 4.014 1.00 97.31 101 HIS A CA 1
ATOM 737 C C . HIS A 1 101 ? -8.011 -3.301 2.678 1.00 97.31 101 HIS A C 1
ATOM 739 O O . HIS A 1 101 ? -8.687 -3.494 1.673 1.00 97.31 101 HIS A O 1
ATOM 745 N N . ALA A 1 102 ? -6.806 -2.724 2.638 1.00 97.50 102 ALA A N 1
ATOM 746 C CA . ALA A 1 102 ? -6.216 -2.232 1.394 1.00 97.50 102 ALA A CA 1
ATOM 747 C C . ALA A 1 102 ? -6.155 -3.345 0.342 1.00 97.50 102 ALA A C 1
ATOM 749 O O . ALA A 1 102 ? -6.602 -3.163 -0.790 1.00 97.50 102 ALA A O 1
ATOM 750 N N . ALA A 1 103 ? -5.701 -4.540 0.738 1.00 97.56 103 ALA A N 1
ATOM 751 C CA . ALA A 1 103 ? -5.662 -5.673 -0.169 1.00 97.56 103 ALA A CA 1
ATOM 752 C C . ALA A 1 103 ? -7.060 -6.083 -0.654 1.00 97.56 103 ALA A C 1
ATOM 754 O O . ALA A 1 103 ? -7.222 -6.322 -1.842 1.00 97.56 103 ALA A O 1
ATOM 755 N N . LYS A 1 104 ? -8.079 -6.121 0.212 1.00 97.12 104 LYS A N 1
ATOM 756 C CA . LYS A 1 104 ? -9.461 -6.437 -0.189 1.00 97.12 104 LYS A CA 1
ATOM 757 C C . LYS A 1 104 ? -10.026 -5.422 -1.187 1.00 97.12 104 LYS A C 1
ATOM 759 O O . LYS A 1 104 ? -10.633 -5.821 -2.171 1.00 97.12 104 LYS A O 1
ATOM 764 N N . LEU A 1 105 ? -9.837 -4.127 -0.934 1.00 96.94 105 LEU A N 1
ATOM 765 C CA . LEU A 1 105 ? -10.368 -3.051 -1.782 1.00 96.94 105 LEU A CA 1
ATOM 766 C C . LEU A 1 105 ? -9.711 -3.017 -3.169 1.00 96.94 105 LEU A C 1
ATOM 768 O O . LEU A 1 105 ? -10.317 -2.557 -4.127 1.00 96.94 105 LEU A O 1
ATOM 772 N N . THR A 1 106 ? -8.488 -3.537 -3.279 1.00 95.25 106 THR A N 1
ATOM 773 C CA . THR A 1 106 ? -7.746 -3.609 -4.547 1.00 95.25 106 THR A CA 1
ATOM 774 C C . THR A 1 106 ? -8.247 -4.742 -5.458 1.00 95.25 106 THR A C 1
ATOM 776 O O . THR A 1 106 ? -8.152 -4.634 -6.677 1.00 95.25 106 THR A O 1
ATOM 779 N N . GLU A 1 107 ? -8.792 -5.821 -4.885 1.00 92.56 107 GLU A N 1
ATOM 780 C CA . GLU A 1 107 ? -9.105 -7.087 -5.580 1.00 92.56 107 GLU A CA 1
ATOM 781 C C . GLU A 1 107 ? -10.000 -6.896 -6.831 1.00 92.56 107 GLU A C 1
ATOM 783 O O . GLU A 1 107 ? -9.594 -7.340 -7.909 1.00 92.56 107 GLU A O 1
ATOM 788 N N . PRO A 1 108 ? -11.118 -6.132 -6.776 1.00 90.19 108 PRO A N 1
ATOM 789 C CA . PRO A 1 108 ? -12.030 -5.970 -7.918 1.00 90.19 108 PRO A CA 1
ATOM 790 C C . PRO A 1 108 ? -11.403 -5.336 -9.167 1.00 90.19 108 PRO A C 1
ATOM 792 O O . PRO A 1 108 ? -11.903 -5.521 -10.274 1.00 90.19 108 PRO A O 1
ATOM 795 N N . TYR A 1 109 ? -10.317 -4.582 -8.996 1.00 87.56 109 TYR A N 1
ATOM 796 C CA . TYR A 1 109 ? -9.648 -3.859 -10.076 1.00 87.56 109 TYR A CA 1
ATOM 797 C C . TYR A 1 109 ? -8.532 -4.670 -10.740 1.00 87.56 109 TYR A C 1
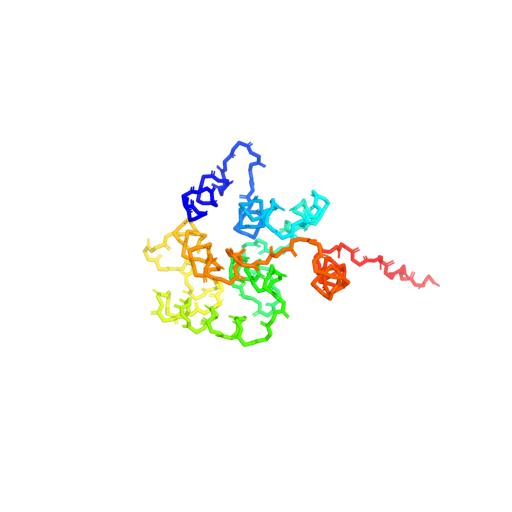ATOM 799 O O . TYR A 1 109 ? -7.959 -4.221 -11.725 1.00 87.56 109 TYR A O 1
ATOM 807 N N . LEU A 1 110 ? -8.202 -5.849 -10.202 1.00 78.94 110 LEU A N 1
ATOM 808 C CA . LEU A 1 110 ? -7.104 -6.692 -10.687 1.00 78.94 110 LEU A CA 1
ATOM 809 C C . LEU A 1 110 ? -7.550 -8.071 -11.159 1.00 78.94 110 LEU A C 1
ATOM 811 O O . LEU A 1 110 ? -6.784 -8.738 -11.850 1.00 78.94 110 LEU A O 1
ATOM 815 N N . ASP A 1 111 ? -8.781 -8.481 -10.854 1.00 65.94 111 ASP A N 1
ATOM 816 C CA . ASP A 1 111 ? -9.352 -9.741 -11.344 1.00 65.94 111 ASP A CA 1
ATOM 817 C C . ASP A 1 111 ? -9.581 -9.752 -12.873 1.00 65.94 111 ASP A C 1
ATOM 819 O O . ASP A 1 111 ? -9.849 -10.805 -13.443 1.00 65.94 111 ASP A O 1
ATOM 823 N N . ASN A 1 112 ? -9.405 -8.609 -13.552 1.00 53.78 112 ASN A N 1
ATOM 824 C CA . ASN A 1 112 ? -9.545 -8.461 -15.009 1.00 53.78 112 ASN A CA 1
ATOM 825 C C . ASN A 1 112 ? -8.301 -7.883 -15.711 1.00 53.78 112 ASN A C 1
ATOM 827 O O . ASN A 1 112 ? -8.364 -7.560 -16.898 1.00 53.78 112 ASN A O 1
ATOM 831 N N . VAL A 1 113 ? -7.174 -7.717 -15.009 1.00 56.09 113 VAL A N 1
ATOM 832 C CA . VAL A 1 113 ? -5.951 -7.187 -15.630 1.00 56.09 113 VAL A CA 1
ATOM 833 C C . VAL A 1 113 ? -5.157 -8.348 -16.213 1.00 56.09 113 VAL A C 1
ATOM 835 O O . VAL A 1 113 ? -4.493 -9.091 -15.492 1.00 56.09 113 VAL A O 1
ATOM 838 N N . ASP A 1 114 ? -5.225 -8.507 -17.535 1.00 53.84 114 ASP A N 1
ATOM 839 C CA . ASP A 1 114 ? -4.268 -9.338 -18.259 1.00 53.84 114 ASP A CA 1
ATOM 840 C C . ASP A 1 114 ? -2.880 -8.700 -18.103 1.00 53.84 114 ASP A C 1
ATOM 842 O O . ASP A 1 114 ? -2.637 -7.584 -18.569 1.00 53.84 114 ASP A O 1
ATOM 846 N N . GLY A 1 115 ? -1.958 -9.402 -17.440 1.00 50.59 115 GLY A N 1
ATOM 847 C CA . GLY A 1 115 ? -0.566 -8.973 -17.280 1.00 50.59 115 GLY A CA 1
ATOM 848 C C . GLY A 1 115 ? 0.177 -8.767 -18.609 1.00 50.59 115 GLY A C 1
ATOM 849 O O . GLY A 1 115 ? 1.295 -8.249 -18.598 1.00 50.59 115 GLY A O 1
ATOM 850 N N . ASN A 1 116 ? -0.431 -9.140 -19.744 1.00 49.75 116 ASN A N 1
ATOM 851 C CA . ASN A 1 116 ? 0.043 -8.863 -21.100 1.00 49.75 116 ASN A CA 1
ATOM 852 C C . ASN A 1 116 ? -0.512 -7.577 -21.734 1.00 49.75 116 ASN A C 1
ATOM 854 O O . ASN A 1 116 ? -0.071 -7.236 -22.831 1.00 49.75 116 ASN A O 1
ATOM 858 N N . ASN A 1 117 ? -1.418 -6.843 -21.079 1.00 62.38 117 ASN A N 1
ATOM 859 C CA . ASN A 1 117 ? -1.864 -5.537 -21.565 1.00 62.38 117 ASN A CA 1
ATOM 860 C C . ASN A 1 117 ? -0.661 -4.570 -21.601 1.00 62.38 117 ASN A C 1
ATOM 862 O O . ASN A 1 117 ? -0.113 -4.212 -20.552 1.00 62.38 117 ASN A O 1
ATOM 866 N N . SER A 1 118 ? -0.220 -4.185 -22.806 1.00 56.75 118 SER A N 1
ATOM 867 C CA . SER A 1 118 ? 0.989 -3.371 -23.003 1.00 56.75 118 SER A CA 1
ATOM 868 C C . SER A 1 118 ? 0.913 -2.037 -22.274 1.00 56.75 118 SER A C 1
ATOM 870 O O . SER A 1 118 ? 1.914 -1.594 -21.715 1.00 56.75 118 SER A O 1
ATOM 872 N N . ASP A 1 119 ? -0.280 -1.450 -22.201 1.00 62.53 119 ASP A N 1
ATOM 873 C CA . ASP A 1 119 ? -0.494 -0.137 -21.600 1.00 62.53 119 ASP A CA 1
ATOM 874 C C . ASP A 1 119 ? -0.338 -0.216 -20.076 1.00 62.53 119 ASP A C 1
ATOM 876 O O . ASP A 1 119 ? 0.309 0.636 -19.464 1.00 62.53 119 ASP A O 1
ATOM 880 N N . TYR A 1 120 ? -0.812 -1.308 -19.461 1.00 64.62 120 TYR A N 1
ATOM 881 C CA . TYR A 1 120 ? -0.576 -1.578 -18.040 1.00 64.62 120 TYR A CA 1
ATOM 882 C C . TYR A 1 120 ? 0.904 -1.869 -17.751 1.00 64.62 120 TYR A C 1
ATOM 884 O O . TYR A 1 120 ? 1.428 -1.407 -16.735 1.00 64.62 120 TYR A O 1
ATOM 892 N N . ARG A 1 121 ? 1.595 -2.603 -18.639 1.00 63.25 121 ARG A N 1
ATOM 893 C CA . ARG A 1 121 ? 3.019 -2.953 -18.477 1.00 63.25 121 ARG A CA 1
ATOM 894 C C . ARG A 1 121 ? 3.927 -1.726 -18.515 1.00 63.25 121 ARG A C 1
ATOM 896 O O . ARG A 1 121 ? 4.712 -1.549 -17.587 1.00 63.25 121 ARG A O 1
ATOM 903 N N . THR A 1 122 ? 3.798 -0.863 -19.522 1.00 60.50 122 THR A N 1
ATOM 904 C CA . THR A 1 122 ? 4.611 0.362 -19.620 1.00 60.50 122 THR A CA 1
ATOM 905 C C . THR A 1 122 ? 4.287 1.331 -18.480 1.00 60.50 122 THR A C 1
ATOM 907 O O . THR A 1 122 ? 5.192 1.865 -17.841 1.00 60.50 122 THR A O 1
ATOM 910 N N . ALA A 1 123 ? 3.006 1.481 -18.121 1.00 70.69 123 ALA A N 1
ATOM 911 C CA . ALA A 1 123 ? 2.616 2.285 -16.963 1.00 70.69 123 ALA A CA 1
ATOM 912 C C . ALA A 1 123 ? 3.108 1.694 -15.628 1.00 70.69 123 ALA A C 1
ATOM 914 O O . ALA A 1 123 ? 3.299 2.425 -14.658 1.00 70.69 123 ALA A O 1
ATOM 915 N N . ARG A 1 124 ? 3.301 0.371 -15.526 1.00 77.50 124 ARG A N 1
ATOM 916 C CA . ARG A 1 124 ? 3.865 -0.274 -14.329 1.00 77.50 124 ARG A CA 1
ATOM 917 C C . ARG A 1 124 ? 5.328 0.093 -14.133 1.00 77.50 124 ARG A C 1
ATOM 919 O O . ARG A 1 124 ? 5.676 0.484 -13.027 1.00 77.50 124 ARG A O 1
ATOM 926 N N . GLU A 1 125 ? 6.158 -0.003 -15.168 1.00 73.69 125 GLU A N 1
ATOM 927 C CA . GLU A 1 125 ? 7.595 0.310 -15.076 1.00 73.69 125 GLU A CA 1
ATOM 928 C C . GLU A 1 125 ? 7.823 1.739 -14.559 1.00 73.69 125 GLU A C 1
ATOM 930 O O . GLU A 1 125 ? 8.635 1.954 -13.661 1.00 73.69 125 GLU A O 1
ATOM 935 N N . GLN A 1 126 ? 7.014 2.700 -15.020 1.00 74.50 126 GLN A N 1
ATOM 936 C CA . GLN A 1 126 ? 7.044 4.079 -14.524 1.00 74.50 126 GLN A CA 1
ATOM 937 C C . GLN A 1 126 ? 6.715 4.183 -13.022 1.00 74.50 126 GLN A C 1
ATOM 939 O O . GLN A 1 126 ? 7.319 4.975 -12.302 1.00 74.50 126 GLN A O 1
ATOM 944 N N . ARG A 1 127 ? 5.760 3.378 -12.539 1.00 80.62 127 ARG A N 1
ATOM 945 C CA . ARG A 1 127 ? 5.335 3.346 -11.128 1.00 80.62 127 ARG A CA 1
ATOM 946 C C . ARG A 1 127 ? 6.346 2.635 -10.231 1.00 80.62 127 ARG A C 1
ATOM 948 O O . ARG A 1 127 ? 6.501 3.015 -9.075 1.00 80.62 127 ARG A O 1
ATOM 955 N N . GLU A 1 128 ? 7.060 1.636 -10.748 1.00 79.44 128 GLU A N 1
ATOM 956 C CA . GLU A 1 128 ? 8.142 0.979 -10.006 1.00 79.44 128 GLU A CA 1
ATOM 957 C C . GLU A 1 128 ? 9.266 1.963 -9.670 1.00 79.44 128 GLU A C 1
ATOM 959 O O . GLU A 1 128 ? 9.789 1.914 -8.560 1.00 79.44 128 GLU A O 1
ATOM 964 N N . ILE A 1 129 ? 9.569 2.915 -10.562 1.00 76.38 129 ILE A N 1
ATOM 965 C CA . ILE A 1 129 ? 10.571 3.966 -10.318 1.00 76.38 129 ILE A CA 1
ATOM 966 C C . ILE A 1 129 ? 10.245 4.787 -9.058 1.00 76.38 129 ILE A C 1
ATOM 968 O O . ILE A 1 129 ? 11.166 5.161 -8.337 1.00 76.38 129 ILE A O 1
ATOM 972 N N . GLU A 1 130 ? 8.967 5.020 -8.735 1.00 74.12 130 GLU A N 1
ATOM 973 C CA . GLU A 1 130 ? 8.571 5.750 -7.514 1.00 74.12 130 GLU A CA 1
ATOM 974 C C . GLU A 1 130 ? 8.902 4.969 -6.224 1.00 74.12 130 GLU A C 1
ATOM 976 O O . GLU A 1 130 ? 9.059 5.558 -5.155 1.00 74.12 130 GLU A O 1
ATOM 981 N N . MET A 1 131 ? 9.041 3.643 -6.317 1.00 73.38 131 MET A N 1
ATOM 982 C CA . MET A 1 131 ? 9.394 2.752 -5.205 1.00 73.38 131 MET A CA 1
ATOM 983 C C . MET A 1 131 ? 10.883 2.391 -5.161 1.00 73.38 131 MET A C 1
ATOM 985 O O . MET A 1 131 ? 11.352 1.869 -4.146 1.00 73.38 131 MET A O 1
ATOM 989 N N . LEU A 1 132 ? 11.624 2.634 -6.243 1.00 72.62 132 LEU A N 1
ATOM 990 C CA . LEU A 1 132 ? 13.059 2.389 -6.297 1.00 72.62 132 LEU A CA 1
ATOM 991 C C . LEU A 1 132 ? 13.831 3.541 -5.636 1.00 72.62 132 LEU A C 1
ATOM 993 O O . LEU A 1 132 ? 13.425 4.704 -5.733 1.00 72.62 132 LEU A O 1
ATOM 997 N N . PRO A 1 133 ? 14.961 3.245 -4.968 1.00 58.47 133 PRO A N 1
ATOM 998 C CA . PRO A 1 133 ? 15.854 4.288 -4.492 1.00 58.47 133 PRO A CA 1
ATOM 999 C C . PRO A 1 133 ? 16.300 5.134 -5.687 1.00 58.47 133 PRO A C 1
ATOM 1001 O O . PRO A 1 133 ? 16.895 4.618 -6.634 1.00 58.47 133 PRO A O 1
ATOM 1004 N N . GLN A 1 134 ? 15.992 6.431 -5.643 1.00 54.81 134 GLN A N 1
ATOM 1005 C CA . GLN A 1 134 ? 16.485 7.375 -6.640 1.00 54.81 134 GLN A CA 1
ATOM 1006 C C . GLN A 1 134 ? 18.020 7.341 -6.608 1.00 54.81 134 GLN A C 1
ATOM 1008 O O . GLN A 1 134 ? 18.584 7.247 -5.509 1.00 54.81 134 GLN A O 1
ATOM 1013 N N . PRO A 1 135 ? 18.712 7.386 -7.762 1.00 51.47 135 PRO A N 1
ATOM 1014 C CA . PRO A 1 135 ? 20.160 7.528 -7.761 1.00 51.47 135 PRO A CA 1
ATOM 1015 C C . PRO A 1 135 ? 20.489 8.750 -6.910 1.00 51.47 135 PRO A C 1
ATOM 1017 O O . PRO A 1 135 ? 19.994 9.843 -7.176 1.00 51.47 135 PRO A O 1
ATOM 1020 N N . SER A 1 136 ? 21.250 8.540 -5.834 1.00 49.56 136 SER A N 1
ATOM 1021 C CA . SER A 1 136 ? 21.669 9.618 -4.951 1.00 49.56 136 SER A CA 1
ATOM 1022 C C . SER A 1 136 ? 22.328 10.683 -5.815 1.00 49.56 136 SER A C 1
ATOM 1024 O O . SER A 1 136 ? 23.376 10.413 -6.411 1.00 49.56 136 SER A O 1
ATOM 1026 N N . GLU A 1 137 ? 21.723 11.867 -5.898 1.00 44.75 137 GLU A N 1
ATOM 1027 C CA . GLU A 1 137 ? 22.423 13.050 -6.371 1.00 44.75 137 GLU A CA 1
ATOM 1028 C C . GLU A 1 137 ? 23.663 13.154 -5.492 1.00 44.75 137 GLU A C 1
ATOM 1030 O O . GLU A 1 137 ? 23.589 13.382 -4.283 1.00 44.75 137 GLU A O 1
ATOM 1035 N N . THR A 1 138 ? 24.811 12.821 -6.075 1.00 44.00 138 THR A N 1
ATOM 1036 C CA . THR A 1 138 ? 26.078 12.939 -5.370 1.00 44.00 138 THR A CA 1
ATOM 1037 C C . THR A 1 138 ? 26.208 14.429 -5.086 1.00 44.00 138 THR A C 1
ATOM 1039 O O . THR A 1 138 ? 26.160 15.196 -6.051 1.00 44.00 138 THR A O 1
ATOM 1042 N N . PRO A 1 139 ? 26.319 14.883 -3.825 1.00 48.22 139 PRO A N 1
ATOM 1043 C CA . PRO A 1 139 ? 26.558 16.293 -3.590 1.00 48.22 139 PRO A CA 1
ATOM 1044 C C . PRO A 1 139 ? 27.870 16.627 -4.295 1.00 48.22 139 PRO A C 1
ATOM 1046 O O . PRO A 1 139 ? 28.903 16.007 -4.021 1.00 48.22 139 PRO A O 1
ATOM 1049 N N . ALA A 1 140 ? 27.796 17.537 -5.269 1.00 52.50 140 ALA A N 1
ATOM 1050 C CA . ALA A 1 140 ? 28.973 18.097 -5.902 1.00 52.50 140 ALA A CA 1
ATOM 1051 C C . ALA A 1 140 ? 29.874 18.623 -4.778 1.00 52.50 140 ALA A C 1
ATOM 1053 O O . ALA A 1 140 ? 29.439 19.441 -3.965 1.00 52.50 140 ALA A O 1
ATOM 1054 N N . LYS A 1 141 ? 31.073 18.043 -4.678 1.00 50.31 141 LYS A N 1
ATOM 1055 C CA . LYS A 1 141 ? 32.127 18.531 -3.790 1.00 50.31 141 LYS A CA 1
ATOM 1056 C C . LYS A 1 141 ? 32.579 19.916 -4.221 1.00 50.31 141 LYS A C 1
ATOM 1058 O O . LYS A 1 141 ? 32.629 20.145 -5.450 1.00 50.31 141 LYS A O 1
#

Nearest PDB structures (foldseek):
  8sxa-assembly1_A  TM=1.726E-01  e=9.451E+00  Bos taurus

pLDDT: mean 86.4, std 14.86, range [44.0, 98.38]

Sequence (141 aa):
MKSKQAAKYFHGEEGYNCAQAVLKAYQSNSGMSELTIRSATVAGGGRAKDGVCGALYAAQIILGDPEAMKTVDQQFTALTGSNKCSDIKKSECGCREFVAHAAKLTEPYLDNVDGNNSDYRTAREQREIEMLPQPSETPAK

Foldseek 3Di:
DLLVQLLCQPCHPVHAALLLSLCVSCCVQQVQDPQLSVLLVCLHPQNPPPSFLSLLSSLCLSQLDPVLNVVLLVQLCVVQVHRHSVVRCPDPDHSSNSSSSSNVSSVVRRVPDDSPPVVSVVSNVVSSCSSHDDDPPPPDD